Protein AF-A0A1H3LPK5-F1 (afdb_monomer)

Structure (mmCIF, N/CA/C/O backbone):
data_AF-A0A1H3LPK5-F1
#
_entry.id   AF-A0A1H3LPK5-F1
#
loop_
_atom_site.group_PDB
_atom_site.id
_atom_site.type_symbol
_atom_site.label_atom_id
_atom_site.label_alt_id
_atom_site.label_comp_id
_atom_site.label_asym_id
_atom_site.label_entity_id
_atom_site.label_seq_id
_atom_site.pdbx_PDB_ins_code
_atom_site.Cartn_x
_atom_site.Cartn_y
_atom_site.Cartn_z
_atom_site.occupancy
_atom_site.B_iso_or_equiv
_atom_site.auth_seq_id
_atom_site.auth_comp_id
_atom_site.auth_asym_id
_atom_site.aut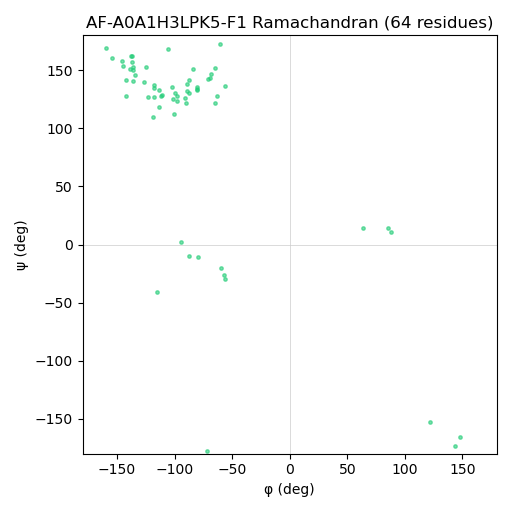h_atom_id
_atom_site.pdbx_PDB_model_num
ATOM 1 N N . MET A 1 1 ? 8.308 -2.453 -8.748 1.00 84.31 1 MET A N 1
ATOM 2 C CA . MET A 1 1 ? 8.288 -1.948 -10.143 1.00 84.31 1 MET A CA 1
ATOM 3 C C . MET A 1 1 ? 8.037 -0.456 -10.098 1.00 84.31 1 MET A C 1
ATOM 5 O O . MET A 1 1 ? 7.176 -0.072 -9.326 1.00 84.31 1 MET A O 1
ATOM 9 N N . ALA A 1 2 ? 8.754 0.354 -10.880 1.00 93.06 2 ALA A N 1
ATOM 10 C CA . ALA A 1 2 ? 8.563 1.805 -10.897 1.00 93.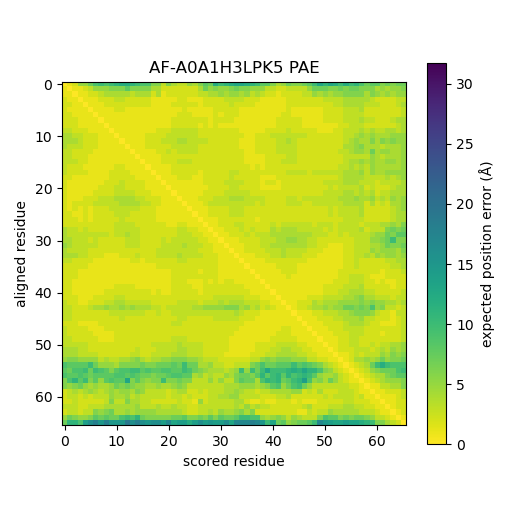06 2 ALA A CA 1
ATOM 11 C C . ALA A 1 2 ? 7.241 2.217 -11.559 1.00 93.06 2 ALA A C 1
ATOM 13 O O . ALA A 1 2 ? 6.858 1.635 -12.574 1.00 93.06 2 ALA A O 1
ATOM 14 N N . GLY A 1 3 ? 6.585 3.250 -11.024 1.00 92.75 3 GLY A N 1
ATOM 15 C CA . GLY A 1 3 ? 5.376 3.839 -11.615 1.00 92.75 3 GLY A CA 1
ATOM 16 C C . GLY A 1 3 ? 4.148 2.922 -11.689 1.00 92.75 3 GLY A C 1
ATOM 17 O O . GLY A 1 3 ? 3.196 3.254 -12.392 1.00 92.75 3 GLY A O 1
ATOM 18 N N . ALA A 1 4 ? 4.143 1.788 -10.985 1.00 96.81 4 ALA A N 1
ATOM 19 C CA . ALA A 1 4 ? 2.940 0.991 -10.808 1.00 96.81 4 ALA A CA 1
ATOM 20 C C . ALA A 1 4 ? 1.938 1.745 -9.926 1.00 96.81 4 ALA A C 1
ATOM 22 O O . ALA A 1 4 ? 2.305 2.476 -9.001 1.00 96.81 4 ALA A O 1
ATOM 23 N N . TYR A 1 5 ? 0.662 1.539 -10.211 1.00 97.12 5 TYR A N 1
ATOM 24 C CA . TYR A 1 5 ? -0.436 2.106 -9.451 1.00 97.12 5 TYR A CA 1
ATOM 25 C C . TYR A 1 5 ? -1.003 1.030 -8.524 1.00 97.12 5 TYR A C 1
ATOM 27 O O . TYR A 1 5 ? -1.345 -0.062 -8.977 1.00 97.12 5 TYR A O 1
ATOM 35 N N . VAL A 1 6 ? -1.066 1.311 -7.224 1.00 97.94 6 VAL A N 1
ATOM 36 C CA . VAL A 1 6 ? -1.515 0.367 -6.196 1.00 97.94 6 VAL A CA 1
ATOM 37 C C . VAL A 1 6 ? -2.823 0.855 -5.593 1.00 97.94 6 VAL A C 1
ATOM 39 O O . VAL A 1 6 ? -2.861 1.915 -4.976 1.00 97.94 6 VAL A O 1
ATOM 42 N N . GLN A 1 7 ? -3.883 0.062 -5.738 1.00 98.06 7 GLN A N 1
ATOM 43 C CA . GLN A 1 7 ? -5.161 0.268 -5.058 1.00 98.06 7 GLN A CA 1
ATOM 44 C C . GLN A 1 7 ? -5.173 -0.454 -3.713 1.00 98.06 7 GLN A C 1
ATOM 46 O O . GLN A 1 7 ? -4.754 -1.611 -3.623 1.00 98.06 7 GLN A O 1
ATOM 51 N N . LEU A 1 8 ? -5.716 0.215 -2.699 1.00 97.88 8 LEU A N 1
ATOM 52 C CA . LEU A 1 8 ? -6.124 -0.373 -1.431 1.00 97.88 8 LEU A CA 1
ATOM 53 C C . LEU A 1 8 ? -7.620 -0.649 -1.461 1.00 97.88 8 LEU A C 1
ATOM 55 O O . LEU A 1 8 ? -8.413 0.278 -1.650 1.00 97.88 8 LEU A O 1
ATOM 59 N N . LEU A 1 9 ? -7.990 -1.902 -1.225 1.00 98.31 9 LEU A N 1
ATOM 60 C CA . LEU A 1 9 ? -9.374 -2.304 -1.036 1.00 98.31 9 LEU A CA 1
ATOM 61 C C . LEU A 1 9 ? -9.562 -2.875 0.366 1.00 98.31 9 LEU A C 1
ATOM 63 O O . LEU A 1 9 ? -8.716 -3.643 0.836 1.00 98.31 9 LEU A O 1
ATOM 67 N N . ASP A 1 10 ? -10.653 -2.498 1.020 1.00 97.00 10 ASP A N 1
ATOM 68 C CA . ASP A 1 10 ? -10.988 -2.997 2.351 1.00 97.00 10 ASP A CA 1
ATOM 69 C C . ASP A 1 10 ? -11.442 -4.471 2.321 1.00 97.00 10 ASP A C 1
ATOM 71 O O . ASP A 1 10 ? -11.475 -5.128 1.275 1.00 97.00 10 ASP A O 1
ATOM 75 N N . ALA A 1 11 ? -11.815 -5.009 3.484 1.00 96.31 11 ALA A N 1
ATOM 76 C CA . ALA A 1 11 ? -12.256 -6.396 3.628 1.00 96.31 11 ALA A CA 1
ATOM 77 C C . ALA A 1 11 ? -13.502 -6.757 2.790 1.00 96.31 11 ALA A C 1
ATOM 79 O O . ALA A 1 11 ? -13.740 -7.938 2.526 1.00 96.31 11 ALA A O 1
ATOM 80 N N . THR A 1 12 ? -14.296 -5.769 2.370 1.00 96.94 12 THR A N 1
ATOM 81 C CA . THR A 1 12 ? -15.460 -5.958 1.491 1.00 96.94 12 THR A CA 1
ATOM 82 C C . THR A 1 12 ? -15.090 -5.902 0.007 1.00 96.94 12 THR A C 1
ATOM 84 O O . THR A 1 12 ? -15.892 -6.280 -0.849 1.00 96.94 12 THR A O 1
ATOM 87 N N . GLY A 1 13 ? -13.856 -5.498 -0.303 1.00 96.44 13 GLY A N 1
ATOM 88 C CA . GLY A 1 13 ? -13.384 -5.237 -1.656 1.00 96.44 13 GLY A CA 1
ATOM 89 C C . GLY A 1 13 ? -13.710 -3.826 -2.141 1.00 96.44 13 GLY A C 1
ATOM 90 O O . GLY A 1 13 ? -13.603 -3.575 -3.342 1.00 96.44 13 GLY A O 1
ATOM 91 N N . GLU A 1 14 ? -14.102 -2.912 -1.251 1.00 97.44 14 GLU A N 1
ATOM 92 C CA . GLU A 1 14 ? -14.369 -1.520 -1.606 1.00 97.44 14 GLU A CA 1
ATOM 93 C C . GLU A 1 14 ? -13.061 -0.730 -1.705 1.00 97.44 14 GLU A C 1
ATOM 95 O O . GLU A 1 14 ? -12.181 -0.820 -0.847 1.00 97.44 14 GLU A O 1
ATOM 100 N N . PHE A 1 15 ? -12.924 0.057 -2.774 1.00 97.25 15 PHE A N 1
ATOM 101 C CA . PHE A 1 15 ? -11.781 0.944 -2.961 1.00 97.25 15 PHE A CA 1
ATOM 102 C C . PHE A 1 15 ? -11.734 2.007 -1.861 1.00 97.25 15 PHE A C 1
ATOM 104 O O . PHE A 1 15 ? -12.697 2.738 -1.654 1.00 97.25 15 PHE A O 1
ATOM 111 N N . THR A 1 16 ? -10.584 2.132 -1.205 1.00 97.31 16 THR A N 1
ATOM 112 C CA . THR A 1 16 ? -10.385 3.101 -0.119 1.00 97.31 16 THR A CA 1
ATOM 113 C C . THR A 1 16 ? -9.345 4.164 -0.465 1.00 97.31 16 THR A C 1
ATOM 115 O O . THR A 1 16 ? -9.520 5.332 -0.124 1.00 97.31 16 THR A O 1
ATOM 118 N N . ALA A 1 17 ? -8.244 3.776 -1.111 1.00 96.56 17 ALA A N 1
ATOM 119 C CA . ALA A 1 17 ? -7.145 4.681 -1.432 1.00 96.56 17 ALA A CA 1
ATOM 120 C C . ALA A 1 17 ? -6.268 4.136 -2.564 1.00 96.56 17 ALA A C 1
ATOM 122 O O . ALA A 1 17 ? -6.340 2.961 -2.927 1.00 96.56 17 ALA A O 1
ATOM 123 N N . GLU A 1 18 ? -5.381 4.989 -3.069 1.00 96.88 18 GLU A N 1
ATOM 124 C CA . GLU A 1 18 ? -4.381 4.638 -4.070 1.00 96.88 18 GLU A CA 1
ATOM 125 C C . GLU A 1 18 ? -3.011 5.239 -3.738 1.00 96.88 18 GLU A C 1
ATOM 127 O O . GLU A 1 18 ? -2.911 6.291 -3.104 1.00 96.88 18 GLU A O 1
ATOM 132 N N . ALA A 1 19 ? -1.954 4.577 -4.200 1.00 96.75 19 ALA A N 1
ATOM 133 C CA . ALA A 1 19 ? -0.592 5.089 -4.181 1.00 96.75 19 ALA A CA 1
ATOM 134 C C . ALA A 1 19 ? 0.117 4.748 -5.496 1.00 96.75 19 ALA A C 1
ATOM 136 O O . ALA A 1 19 ? -0.161 3.726 -6.121 1.00 96.75 19 ALA A O 1
ATOM 137 N N . VAL A 1 20 ? 1.074 5.583 -5.893 1.00 96.75 20 VAL A N 1
ATOM 138 C CA . VAL A 1 20 ? 1.990 5.284 -7.000 1.00 96.75 20 VAL A CA 1
ATOM 139 C C . VAL A 1 20 ? 3.328 4.863 -6.413 1.00 96.75 20 VAL A C 1
ATOM 141 O O . VAL A 1 20 ? 3.827 5.492 -5.479 1.00 96.75 20 VAL A O 1
ATOM 144 N N . THR A 1 21 ? 3.913 3.799 -6.952 1.00 97.25 21 THR A N 1
AT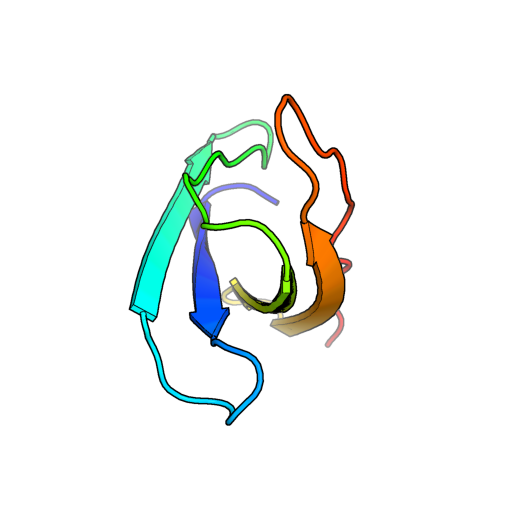OM 145 C CA . THR A 1 21 ? 5.233 3.332 -6.521 1.00 97.25 21 THR A CA 1
ATOM 146 C C . THR A 1 21 ? 6.339 4.304 -6.940 1.00 97.25 21 THR A C 1
ATOM 148 O O . THR A 1 21 ? 6.316 4.815 -8.065 1.00 97.25 21 THR A O 1
ATOM 151 N N . SER A 1 22 ? 7.347 4.480 -6.087 1.00 96.94 22 SER A N 1
ATOM 152 C CA . SER A 1 22 ? 8.580 5.221 -6.367 1.00 96.94 22 SER A CA 1
ATOM 153 C C . SER A 1 22 ? 9.372 4.610 -7.540 1.00 96.94 22 SER A C 1
ATOM 155 O O . SER A 1 22 ? 9.038 3.517 -8.009 1.00 96.94 22 SER A O 1
ATOM 157 N N . PRO A 1 23 ? 10.449 5.262 -8.019 1.00 96.25 23 PRO A N 1
ATOM 158 C CA . PRO A 1 23 ? 11.367 4.668 -8.997 1.00 96.25 23 PRO A CA 1
ATOM 159 C C . PRO A 1 23 ? 11.977 3.325 -8.557 1.00 96.25 23 PRO A C 1
ATOM 161 O O . PRO A 1 23 ? 12.243 2.462 -9.390 1.00 96.25 23 PRO A O 1
ATOM 164 N N . GLU A 1 24 ? 12.149 3.113 -7.255 1.00 96.25 24 GLU A N 1
ATOM 165 C CA . GLU A 1 24 ? 12.627 1.861 -6.653 1.00 96.25 24 GLU A CA 1
ATOM 166 C C . GLU A 1 24 ? 11.508 0.809 -6.546 1.00 96.25 24 GLU A C 1
ATOM 168 O O . GLU A 1 24 ? 11.756 -0.373 -6.313 1.00 96.25 24 GLU A O 1
ATOM 173 N N . GLY A 1 25 ? 10.259 1.211 -6.787 1.00 95.25 25 GLY A N 1
ATOM 174 C CA . GLY A 1 25 ? 9.084 0.355 -6.722 1.00 95.25 25 GLY A CA 1
ATOM 175 C C . GLY A 1 25 ? 8.449 0.254 -5.340 1.00 95.25 25 GLY A C 1
ATOM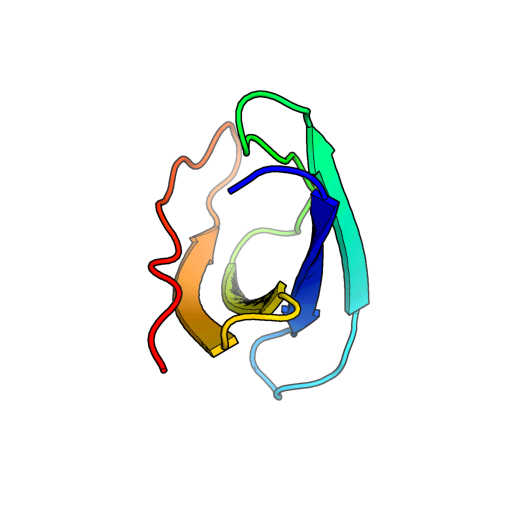 176 O O . GLY A 1 25 ? 7.582 -0.597 -5.147 1.00 95.25 25 GLY A O 1
ATOM 177 N N . GLU A 1 26 ? 8.864 1.100 -4.402 1.00 96.50 26 GLU A N 1
ATOM 178 C CA . GLU A 1 26 ? 8.307 1.167 -3.056 1.00 96.50 26 GLU A CA 1
ATOM 179 C C . GLU A 1 26 ? 7.049 2.035 -3.032 1.00 96.50 26 GLU A C 1
ATOM 181 O O . GLU A 1 26 ? 6.909 2.984 -3.799 1.00 96.50 26 GLU A O 1
ATOM 186 N N . PHE A 1 27 ? 6.124 1.745 -2.126 1.00 95.12 27 PHE A N 1
ATOM 187 C CA . PHE A 1 27 ? 4.958 2.584 -1.871 1.00 95.12 27 PHE A CA 1
ATOM 188 C C . PHE A 1 27 ? 4.612 2.521 -0.387 1.00 95.12 27 PHE A C 1
ATOM 190 O O . PHE A 1 27 ? 4.979 1.580 0.316 1.00 95.12 27 PHE A O 1
ATOM 197 N N . ARG A 1 28 ? 3.897 3.534 0.099 1.00 92.38 28 ARG A N 1
ATOM 198 C CA . ARG A 1 28 ? 3.406 3.580 1.475 1.00 92.38 28 ARG A CA 1
ATOM 199 C C . ARG A 1 28 ? 1.968 4.059 1.482 1.00 92.38 28 ARG A C 1
ATOM 201 O O . ARG A 1 28 ? 1.611 4.978 0.751 1.00 92.38 28 ARG A O 1
ATOM 208 N N . PHE A 1 29 ? 1.172 3.455 2.345 1.00 90.19 29 PHE A N 1
ATOM 209 C CA . PHE A 1 29 ? -0.201 3.847 2.617 1.00 90.19 29 PHE A CA 1
ATOM 210 C C . PHE A 1 29 ? -0.444 3.809 4.125 1.00 90.19 29 PHE A C 1
ATOM 212 O O . PHE A 1 29 ? 0.315 3.193 4.874 1.00 90.19 29 PHE A O 1
ATOM 219 N N . PHE A 1 30 ? -1.509 4.472 4.561 1.00 89.38 30 PHE A N 1
ATOM 220 C CA . PHE A 1 30 ? -2.000 4.397 5.930 1.00 89.38 30 PHE A CA 1
ATOM 221 C C . PHE A 1 30 ? -3.336 3.672 5.910 1.00 89.38 30 PHE A C 1
ATOM 223 O O . PHE A 1 30 ? -4.226 4.042 5.148 1.00 89.38 30 PHE A O 1
ATOM 230 N N . ALA A 1 31 ? -3.462 2.640 6.734 1.00 92.50 31 ALA A N 1
ATOM 231 C CA . ALA A 1 31 ? -4.657 1.822 6.820 1.00 92.50 31 ALA A CA 1
ATOM 232 C C . ALA A 1 31 ? -5.015 1.588 8.286 1.00 92.50 31 ALA A C 1
ATOM 234 O O . ALA A 1 31 ? -4.135 1.481 9.143 1.00 92.50 31 ALA A O 1
ATOM 235 N N . ALA A 1 32 ? -6.313 1.516 8.572 1.00 94.06 32 ALA A N 1
ATOM 236 C CA . ALA A 1 32 ? -6.771 1.034 9.865 1.00 94.06 32 ALA A CA 1
ATOM 237 C C . ALA A 1 32 ? -6.379 -0.449 10.037 1.00 94.06 32 ALA A C 1
ATOM 239 O O . ALA A 1 32 ? -6.291 -1.168 9.034 1.00 94.06 32 ALA A O 1
ATOM 240 N N . PRO A 1 33 ? -6.172 -0.927 11.277 1.00 95.00 33 PRO A N 1
ATOM 241 C CA . PRO A 1 33 ? -5.943 -2.345 11.516 1.00 95.00 33 PRO A CA 1
ATOM 242 C C . PRO A 1 33 ? -7.087 -3.201 10.960 1.00 95.00 33 PRO A C 1
ATOM 244 O O . PRO A 1 33 ? -8.256 -2.850 11.137 1.00 95.00 33 PRO A O 1
ATOM 247 N N . GLY A 1 34 ? -6.763 -4.313 10.304 1.00 95.69 34 GLY A N 1
ATOM 248 C CA . GLY A 1 34 ? -7.746 -5.195 9.669 1.00 95.69 34 GLY A CA 1
ATOM 249 C C . GLY A 1 34 ? -7.263 -5.812 8.359 1.00 95.69 34 GLY A C 1
ATOM 250 O O . GLY A 1 34 ? -6.102 -5.676 7.986 1.00 95.69 34 GLY A O 1
ATOM 251 N N . GLU A 1 35 ? -8.163 -6.505 7.665 1.00 97.56 35 GLU A N 1
ATOM 252 C CA . GLU A 1 35 ? -7.872 -7.149 6.382 1.00 97.56 35 GLU A CA 1
ATOM 253 C C . GLU A 1 35 ? -7.930 -6.158 5.221 1.00 97.56 35 GLU A C 1
ATOM 255 O O . GLU A 1 35 ? -8.885 -5.389 5.089 1.00 97.56 35 GLU A O 1
ATOM 260 N N .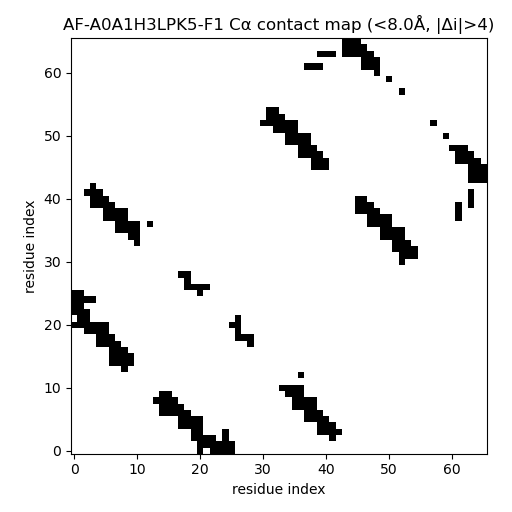 TRP A 1 36 ? -6.934 -6.245 4.343 1.00 97.75 36 TRP A N 1
ATOM 261 C CA . TRP A 1 36 ? -6.810 -5.419 3.150 1.00 97.75 36 TRP A CA 1
ATOM 262 C C . TRP A 1 36 ? -6.398 -6.251 1.943 1.00 97.75 36 TRP A C 1
ATOM 264 O O . TRP A 1 36 ? -5.654 -7.232 2.048 1.00 97.75 36 TRP A O 1
ATOM 274 N N . MET A 1 37 ? -6.826 -5.809 0.766 1.00 98.12 37 MET A N 1
ATOM 275 C CA . MET A 1 37 ? -6.288 -6.251 -0.512 1.00 98.12 37 MET A CA 1
ATOM 276 C C . MET A 1 37 ? -5.525 -5.105 -1.171 1.00 98.12 37 MET A C 1
ATOM 278 O O . MET A 1 37 ? -6.048 -4.009 -1.351 1.00 98.12 37 MET A O 1
ATOM 282 N N . LEU A 1 38 ? -4.293 -5.388 -1.575 1.00 97.94 38 LEU A N 1
ATOM 283 C CA . LEU A 1 38 ? -3.494 -4.535 -2.440 1.00 97.94 38 LEU A CA 1
ATOM 284 C C . LEU A 1 38 ? -3.604 -5.054 -3.861 1.00 97.94 38 LEU A C 1
ATOM 286 O O . LEU A 1 38 ? -3.336 -6.232 -4.103 1.00 97.94 38 LEU A O 1
ATOM 290 N N . ARG A 1 39 ? -3.948 -4.175 -4.797 1.00 98.19 39 ARG A N 1
ATOM 291 C CA . ARG A 1 39 ? -3.942 -4.477 -6.228 1.00 98.19 39 ARG A CA 1
ATOM 292 C C . ARG A 1 39 ? -2.972 -3.550 -6.940 1.00 98.19 39 ARG A C 1
ATOM 294 O O . ARG A 1 39 ? -3.242 -2.361 -7.069 1.00 98.19 39 ARG A O 1
ATOM 301 N N . ALA A 1 40 ? -1.859 -4.101 -7.405 1.00 98.00 40 ALA A N 1
ATOM 302 C CA . ALA A 1 40 ? -0.884 -3.406 -8.231 1.00 98.00 40 ALA A CA 1
ATOM 303 C C . ALA A 1 40 ? -1.249 -3.554 -9.713 1.00 98.00 40 ALA A C 1
ATOM 305 O O . ALA A 1 40 ? -1.512 -4.656 -10.193 1.00 98.00 40 ALA A O 1
ATOM 306 N N . LEU A 1 41 ? -1.241 -2.440 -10.434 1.00 97.50 41 LEU A N 1
ATOM 307 C CA . LEU A 1 41 ? -1.486 -2.348 -11.866 1.00 97.50 41 LEU A CA 1
ATOM 308 C C . LEU A 1 41 ? -0.276 -1.682 -12.517 1.00 97.50 41 LEU A C 1
ATOM 310 O O . LEU A 1 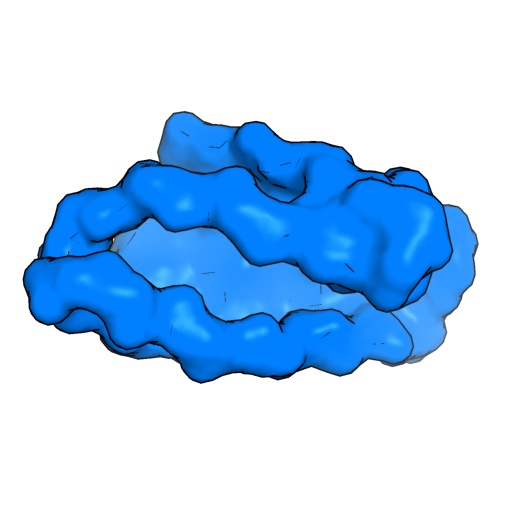41 ? 0.146 -0.597 -12.109 1.00 97.50 41 LEU A O 1
ATOM 314 N N . ALA A 1 42 ? 0.280 -2.328 -13.533 1.00 96.19 42 ALA A N 1
ATOM 315 C CA . ALA A 1 42 ? 1.395 -1.819 -14.314 1.00 96.19 42 ALA A CA 1
ATOM 316 C C . ALA A 1 42 ? 1.153 -2.094 -15.808 1.00 96.19 42 ALA A C 1
ATOM 318 O O . ALA A 1 42 ? 0.353 -2.963 -16.153 1.00 96.19 42 ALA A O 1
ATOM 319 N N . PRO A 1 43 ? 1.860 -1.408 -16.724 1.00 94.75 43 PRO A N 1
ATOM 320 C CA . PRO A 1 43 ? 1.731 -1.681 -18.158 1.00 94.75 43 PRO A CA 1
ATOM 321 C C . PRO A 1 43 ? 2.030 -3.135 -18.550 1.00 94.75 43 PRO A C 1
ATOM 323 O O . PRO A 1 43 ? 1.526 -3.607 -19.561 1.00 94.75 43 PRO A O 1
ATOM 326 N N . VAL A 1 44 ? 2.855 -3.821 -17.753 1.00 94.12 44 VAL A N 1
ATOM 327 C CA . VAL A 1 44 ? 3.314 -5.199 -17.983 1.00 94.12 44 VAL A CA 1
ATOM 328 C C . VAL A 1 44 ? 2.466 -6.254 -17.271 1.00 94.12 44 VAL A C 1
ATOM 330 O O . VAL A 1 44 ? 2.821 -7.418 -17.308 1.00 94.12 44 VAL A O 1
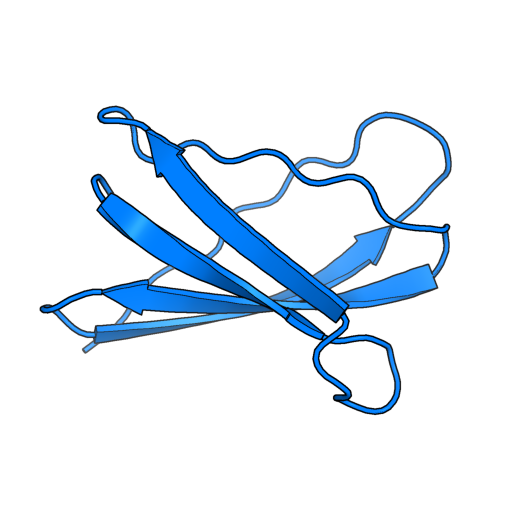ATOM 333 N N . GLY A 1 45 ? 1.400 -5.867 -16.563 1.00 96.12 45 GLY A N 1
ATOM 334 C CA . GLY A 1 45 ? 0.572 -6.840 -15.856 1.00 96.12 45 GLY A CA 1
ATOM 335 C C . GLY A 1 45 ? -0.056 -6.321 -14.571 1.00 96.12 45 GLY A C 1
ATOM 336 O O . GLY A 1 45 ? -0.104 -5.117 -14.292 1.00 96.12 45 GLY A O 1
ATOM 337 N N . LYS A 1 46 ? -0.552 -7.254 -13.761 1.00 97.19 46 LYS A N 1
ATOM 338 C CA . LYS A 1 46 ? -1.216 -6.954 -12.487 1.00 97.19 46 LYS A CA 1
ATOM 339 C C . LYS A 1 46 ? -0.783 -7.908 -11.383 1.00 97.19 46 LYS A C 1
ATOM 341 O O . LYS A 1 46 ? -0.329 -9.015 -11.637 1.00 97.19 46 LYS A O 1
ATOM 346 N N . GLY A 1 47 ? -0.940 -7.466 -10.144 1.00 97.19 47 GLY A N 1
ATOM 347 C CA . GLY A 1 47 ? -0.614 -8.241 -8.956 1.00 97.19 47 GLY A CA 1
ATOM 348 C C . GLY A 1 47 ? -1.625 -8.000 -7.853 1.00 97.19 47 GLY A C 1
ATOM 349 O O . GLY A 1 47 ? -2.065 -6.868 -7.660 1.00 97.19 47 GLY A O 1
ATOM 350 N N . GLU A 1 48 ? -1.981 -9.041 -7.110 1.00 97.88 48 GLU A N 1
ATOM 351 C CA . GLU A 1 48 ? -2.848 -8.914 -5.941 1.00 97.88 48 GLU A CA 1
ATOM 352 C C . GLU A 1 48 ? -2.202 -9.542 -4.713 1.00 97.88 48 GLU A C 1
ATOM 354 O O . GLU A 1 48 ? -1.596 -10.613 -4.774 1.00 97.88 48 GLU A O 1
ATOM 359 N N . ARG A 1 49 ? -2.355 -8.883 -3.565 1.00 97.06 49 ARG A N 1
ATOM 360 C CA . ARG A 1 49 ? -1.902 -9.414 -2.283 1.00 97.06 49 ARG A CA 1
ATOM 361 C C . ARG A 1 49 ? -2.890 -9.061 -1.189 1.00 97.06 49 ARG A C 1
ATOM 363 O O . ARG A 1 49 ? -3.213 -7.895 -1.002 1.00 97.06 49 ARG A O 1
ATOM 370 N N . ARG A 1 50 ? -3.330 -10.067 -0.437 1.00 96.44 50 ARG A N 1
ATOM 371 C CA . ARG A 1 50 ? -4.034 -9.845 0.829 1.00 96.44 50 ARG A CA 1
ATOM 372 C C . ARG A 1 50 ? -3.027 -9.727 1.966 1.00 96.44 50 ARG A C 1
ATOM 374 O O . ARG A 1 50 ? -2.033 -10.461 1.975 1.00 96.44 50 ARG A O 1
ATOM 381 N N . LEU A 1 51 ? -3.293 -8.823 2.898 1.00 94.81 51 LEU A N 1
ATOM 382 C CA . LEU A 1 51 ? -2.575 -8.724 4.162 1.00 94.81 51 LEU A CA 1
ATOM 383 C C . LEU A 1 51 ? -3.514 -8.302 5.292 1.00 94.81 51 LEU A C 1
ATOM 385 O O . LEU A 1 51 ? -4.480 -7.573 5.071 1.00 94.81 51 LEU A O 1
ATOM 389 N N . SER A 1 52 ? -3.145 -8.695 6.502 1.00 94.75 52 SER A N 1
ATOM 390 C CA . SER A 1 52 ? -3.670 -8.125 7.735 1.00 94.75 52 SER A CA 1
ATOM 391 C C . SER A 1 52 ? -2.772 -6.954 8.130 1.00 94.75 52 SER A C 1
ATOM 393 O O . SER A 1 52 ? -1.562 -7.125 8.277 1.00 94.75 52 SER A O 1
ATOM 395 N N . ALA A 1 53 ? -3.338 -5.760 8.265 1.00 94.25 53 ALA A N 1
ATOM 396 C CA . ALA A 1 53 ? -2.646 -4.606 8.816 1.00 94.25 53 ALA A CA 1
ATOM 397 C C . ALA A 1 53 ? 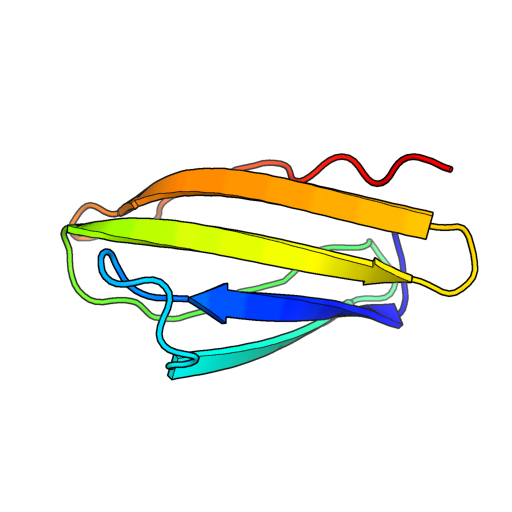-2.800 -4.589 10.341 1.00 94.25 53 ALA A C 1
ATOM 399 O O . ALA A 1 53 ? -3.913 -4.673 10.863 1.00 94.25 53 ALA A O 1
ATOM 400 N N . GLU A 1 54 ? -1.692 -4.425 11.054 1.00 91.81 54 GLU A N 1
ATOM 401 C CA . GLU A 1 54 ? -1.659 -4.169 12.495 1.00 91.81 54 GLU A CA 1
ATOM 402 C C . GLU A 1 54 ? -1.312 -2.703 12.795 1.00 91.81 54 GLU A C 1
ATOM 404 O O . GLU A 1 54 ? -0.886 -1.948 11.917 1.00 91.81 54 GLU A O 1
ATOM 409 N N . VAL A 1 55 ? -1.479 -2.275 14.050 1.00 87.19 55 VAL A N 1
ATOM 410 C CA . VAL A 1 55 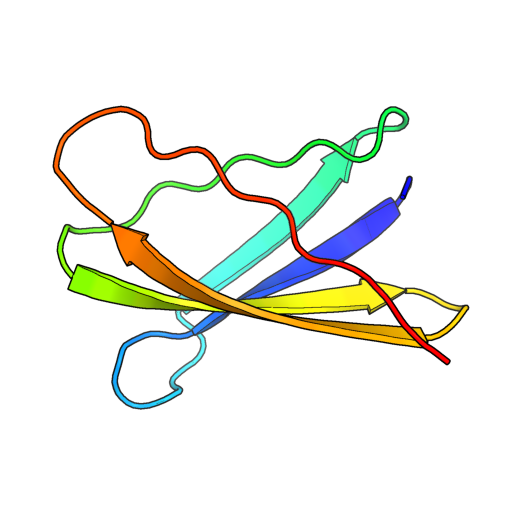? -1.008 -0.951 14.484 1.00 87.19 55 VAL A CA 1
ATOM 411 C C . VAL A 1 55 ? 0.519 -0.908 14.391 1.00 87.19 55 VAL A C 1
ATOM 413 O O . VAL A 1 55 ? 1.202 -1.683 15.052 1.00 87.19 55 VAL A O 1
ATOM 416 N N . GLY A 1 56 ? 1.055 0.037 13.619 1.00 85.75 56 GLY A N 1
ATOM 417 C CA . GLY A 1 56 ? 2.495 0.186 13.407 1.00 85.75 56 GLY A CA 1
ATOM 418 C C . GLY A 1 56 ? 2.870 0.080 11.931 1.00 85.75 56 GLY A C 1
ATOM 419 O O . GLY A 1 56 ? 2.076 0.430 11.058 1.00 85.75 56 GLY A O 1
ATOM 420 N N . MET A 1 57 ? 4.102 -0.355 11.654 1.00 81.94 57 MET A N 1
ATOM 421 C CA . MET A 1 57 ? 4.577 -0.575 10.287 1.00 81.94 57 MET A CA 1
ATOM 422 C C . MET A 1 57 ? 4.298 -2.018 9.871 1.00 81.94 57 MET A C 1
ATOM 424 O O . MET A 1 57 ? 4.733 -2.946 10.545 1.00 81.94 57 MET A O 1
ATOM 428 N N . ASN A 1 58 ? 3.617 -2.185 8.740 1.00 83.50 58 ASN A N 1
ATOM 429 C CA . ASN A 1 58 ? 3.420 -3.476 8.093 1.00 83.50 58 ASN A CA 1
ATOM 430 C C . ASN A 1 58 ? 4.179 -3.452 6.765 1.00 83.50 58 ASN A C 1
ATOM 432 O O . ASN A 1 58 ? 4.047 -2.492 6.005 1.00 83.50 58 ASN A O 1
ATOM 436 N N . GLU A 1 59 ? 4.950 -4.496 6.475 1.00 88.69 59 GLU A N 1
ATOM 437 C CA . GLU A 1 59 ? 5.737 -4.607 5.244 1.00 88.69 59 GLU A CA 1
ATOM 438 C C . GLU A 1 59 ? 5.266 -5.811 4.426 1.00 88.69 59 GLU A C 1
ATOM 440 O O . GLU A 1 59 ? 5.029 -6.896 4.959 1.00 88.69 59 GLU A O 1
ATOM 445 N N . THR A 1 60 ? 5.095 -5.627 3.117 1.00 90.19 60 THR A N 1
ATOM 446 C CA . THR A 1 60 ? 4.663 -6.700 2.218 1.00 90.19 60 THR A CA 1
ATOM 447 C C . THR A 1 60 ? 5.130 -6.462 0.789 1.00 90.19 60 THR A C 1
ATOM 449 O O . THR A 1 60 ? 5.419 -5.333 0.395 1.00 90.19 60 THR A O 1
ATOM 452 N N . THR A 1 61 ? 5.142 -7.535 -0.002 1.00 92.38 61 THR A N 1
ATOM 453 C CA . THR A 1 61 ? 5.494 -7.504 -1.423 1.00 92.38 61 THR A CA 1
ATOM 454 C C . THR A 1 61 ? 4.309 -7.951 -2.265 1.00 92.38 61 THR A C 1
ATOM 456 O O . THR A 1 61 ? 3.770 -9.050 -2.082 1.00 92.38 61 THR A O 1
ATOM 459 N N . VAL A 1 62 ? 3.947 -7.115 -3.238 1.00 89.94 62 VAL A N 1
ATOM 460 C CA . VAL A 1 62 ? 2.990 -7.448 -4.297 1.00 89.94 62 VAL A CA 1
ATOM 461 C C . VAL A 1 62 ? 3.781 -7.795 -5.554 1.00 89.94 62 VAL A C 1
ATOM 463 O O . VAL A 1 62 ? 4.453 -6.935 -6.123 1.00 89.94 62 VAL A O 1
ATOM 466 N N . ALA A 1 63 ? 3.739 -9.064 -5.960 1.00 93.19 63 ALA A N 1
ATOM 467 C CA . ALA A 1 63 ? 4.320 -9.499 -7.225 1.00 93.19 63 ALA A CA 1
ATOM 468 C C . ALA A 1 63 ? 3.348 -9.166 -8.361 1.00 93.19 63 ALA A C 1
ATOM 470 O O . ALA A 1 63 ? 2.152 -9.412 -8.232 1.00 93.19 63 ALA A O 1
ATOM 471 N N . VAL A 1 64 ? 3.864 -8.578 -9.437 1.00 88.88 64 VAL A N 1
ATOM 472 C CA . VAL A 1 64 ? 3.109 -8.297 -10.662 1.00 88.88 64 VAL A CA 1
ATOM 473 C C . VAL A 1 64 ? 3.446 -9.384 -11.671 1.00 88.88 64 VAL A C 1
ATOM 475 O O . VAL A 1 64 ? 4.627 -9.661 -11.890 1.00 88.88 64 VAL A O 1
ATOM 478 N N . GLU A 1 65 ? 2.414 -9.975 -12.261 1.00 89.00 65 GLU A N 1
ATOM 479 C CA . GLU A 1 65 ? 2.497 -11.065 -13.233 1.00 89.00 65 GLU A CA 1
ATOM 480 C C . GLU A 1 65 ? 1.746 -10.669 -14.522 1.00 89.00 65 GLU A C 1
ATOM 482 O O . GLU A 1 65 ? 0.833 -9.833 -14.470 1.00 89.00 65 GLU A O 1
ATOM 487 N N . ASP A 1 66 ? 2.165 -11.242 -15.658 1.00 71.19 66 ASP A N 1
ATOM 488 C CA . ASP A 1 66 ? 1.517 -11.110 -16.979 1.00 71.19 66 ASP A CA 1
ATOM 489 C C . ASP A 1 66 ? 0.181 -11.880 -17.053 1.00 71.19 66 ASP A C 1
ATOM 491 O O . ASP A 1 66 ? 0.124 -13.042 -16.581 1.00 71.19 66 ASP A O 1
#

Radius of gyration: 11.29 Å; Cα contacts (8 Å, |Δi|>4): 144; chains: 1; bounding box: 28×16×33 Å

pLDDT: mean 94.15, std 4.81, range [71.19, 98.31]

Nearest PDB structures (foldseek):
  3e8v-assembly1_A  TM=8.211E-01  e=2.735E-02  Bacteroides fragilis NCTC 9343
  6fwv-assembly2_B  TM=7.037E-01  e=1.238E+00  Bacillus anthracis
  6fwv-assembly1_A  TM=6.659E-01  e=9.430E-01  Bacillus anthracis
  8ges-assembly2_C  TM=4.394E-01  e=9.958E-01  Roseburia hominis
  8ges-assembly1_B  TM=4.614E-01  e=1.238E+00  Roseburia hominis

Secondary structure (DSSP, 8-state):
-TT-EEEEE-TTS-EEEEEEPPTTS-------SEEEEEEEEETTEEEEEEEEE-SS--------B-

Mean predicted aligned error: 2.93 Å

Sequence (66 aa):
MAGAYVQLLDATGEFTAEAVTSPEGEFRFFAAPGEWMLRALAPVGKGERRLSAEVGMNETTVAVED

Solvent-accessible surface area (backbone atoms only — not comparable to full-atom values): 3948 Å² total; per-residue (Å²): 89,53,70,22,41,33,38,37,19,41,78,88,65,48,82,75,50,74,42,63,22,38,84,88,28,52,74,78,85,88,76,74,66,42,55,35,37,41,39,39,40,45,99,75,30,42,16,71,34,78,47,74,40,57,91,75,90,76,88,86,82,70,64,69,43,116

Foldseek 3Di:
DAQKKKFKAAPVRHTDDIWTAHPVRDTDDDDDFAKIKIWTDDPQFIWIDIDGDDPDDDDDDTDGDD